Protein AF-A0A1X0QBZ4-F1 (afdb_monomer_lite)

Foldseek 3Di:
DDPVVVVVVVVVVVVVVVVVVVVVVVVVVVVVVVVVVVVVVVVVVVVVVVVVVVVVVVVVVVVVVVVVVVVVVVVVVVVVVVVLVVCLVVDDPVVVVVSVVVVVVVVVVVVVVVVVVVVVCVVVDPDDVVVLVVLVVVVVVPPDPVSVVVNVVVVVVVVVVVVVVVVVVD

Radius of gyration: 38.19 Å; chains: 1; bounding box: 81×26×113 Å

pLDDT: mean 71.42, std 20.68, range [33.75, 98.0]

Secondary structure (DSSP, 8-state):
--HHHHHHHHHHHHHHHHHHHHHHHHHHHHHHHHHHHHHHHHHHHHHHHHHHHHHHHHHHHHHHHHHHHHHHHHHHHHHHHHHHHHHHHHS-HHHHHHHHHHHHHHHHHHHHHHHHHHHHHHHH----HHHHHHHHHHHHTS--HHHHHHHHHHHHHHHHHHHHHHTT--

Sequence (170 aa):
MNREDQLIQEIKNLNKTIEDQKIKISEVNINQLQKNEEINDLNAKLNLLMRENIELKKFKSLSENKLQSQKRRFEVELRKKDVFIHEFKSGSTQDKKQMLNDHLNYYKTQNSILMRFVDLLSKQVNIDCDILKGLCSICESVNDPFLENFINKIVVTLFLQRIRFKKKIF

Organism: NCBI:txid1081669

Structure (mmCIF, N/CA/C/O backbone):
data_AF-A0A1X0QBZ4-F1
#
_entry.id   AF-A0A1X0QBZ4-F1
#
loop_
_atom_site.group_PDB
_atom_site.id
_atom_site.type_symbol
_atom_site.label_atom_id
_atom_site.label_alt_id
_atom_site.label_comp_id
_atom_site.label_asym_id
_atom_site.label_entity_id
_atom_site.label_seq_id
_atom_site.pdbx_PDB_ins_code
_atom_site.Cartn_x
_atom_site.Cartn_y
_atom_site.Cartn_z
_atom_site.occupancy
_atom_site.B_iso_or_equiv
_atom_site.auth_seq_id
_atom_site.auth_comp_id
_atom_site.auth_asym_id
_atom_site.auth_atom_id
_atom_site.pdbx_PDB_model_num
ATOM 1 N N . MET A 1 1 ? -42.449 4.878 63.763 1.00 67.25 1 MET A N 1
ATOM 2 C CA . MET A 1 1 ? -41.697 3.881 62.975 1.00 67.25 1 MET A CA 1
ATOM 3 C C . MET A 1 1 ? -40.586 3.371 63.869 1.00 67.25 1 MET A C 1
ATOM 5 O O . MET A 1 1 ? -39.886 4.208 64.434 1.00 67.25 1 MET A O 1
ATOM 9 N N . ASN A 1 2 ? -40.484 2.061 64.086 1.00 89.50 2 ASN A N 1
ATOM 10 C CA . ASN A 1 2 ? -39.525 1.518 65.048 1.00 89.50 2 ASN A CA 1
ATOM 11 C C . ASN A 1 2 ? -38.134 1.419 64.406 1.00 89.50 2 ASN A C 1
ATOM 13 O O . ASN A 1 2 ? -38.000 1.417 63.183 1.00 89.50 2 ASN A O 1
ATOM 17 N N . ARG A 1 3 ? -37.078 1.369 65.226 1.00 92.31 3 ARG A N 1
ATOM 18 C CA . ARG A 1 3 ? -35.682 1.310 64.748 1.00 92.31 3 ARG A CA 1
ATOM 19 C C . ARG A 1 3 ? -35.440 0.147 63.777 1.00 92.31 3 ARG A C 1
ATOM 21 O O . ARG A 1 3 ? -34.651 0.274 62.849 1.00 92.31 3 ARG A O 1
ATOM 28 N N . GLU A 1 4 ? -36.149 -0.954 63.980 1.00 94.69 4 GLU A N 1
ATOM 29 C CA . GLU A 1 4 ? -36.098 -2.144 63.134 1.00 94.69 4 GLU A CA 1
ATOM 30 C C . GLU A 1 4 ? -36.604 -1.871 61.706 1.00 94.69 4 GLU A C 1
ATOM 32 O O . GLU A 1 4 ? -35.923 -2.211 60.741 1.00 94.69 4 GLU A O 1
ATOM 37 N N . ASP A 1 5 ? -37.712 -1.137 61.552 1.00 94.25 5 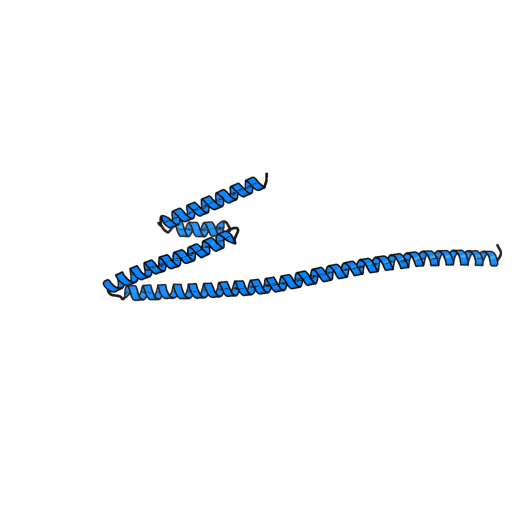ASP A N 1
ATOM 38 C CA . ASP A 1 5 ? -38.251 -0.750 60.239 1.00 94.25 5 ASP A CA 1
ATOM 39 C C . ASP A 1 5 ? -37.273 0.141 59.453 1.00 94.25 5 ASP A C 1
ATOM 41 O O . ASP A 1 5 ? -37.141 0.016 58.234 1.00 94.25 5 ASP A O 1
ATOM 45 N N . GLN A 1 6 ? -36.562 1.038 60.151 1.00 94.31 6 GLN A N 1
ATOM 46 C CA . GLN A 1 6 ? -35.533 1.894 59.546 1.00 94.31 6 GLN A CA 1
ATOM 47 C C . GLN A 1 6 ? -34.371 1.061 59.001 1.00 94.31 6 GLN A C 1
ATOM 49 O O . GLN A 1 6 ? -33.962 1.256 57.858 1.00 94.31 6 GLN A O 1
ATOM 54 N N . LEU A 1 7 ? -33.882 0.099 59.791 1.00 95.94 7 LEU A N 1
ATOM 55 C CA . LEU A 1 7 ? -32.797 -0.797 59.388 1.00 95.94 7 LEU A CA 1
ATOM 56 C C . LEU A 1 7 ? -33.204 -1.683 58.203 1.00 95.94 7 LEU A C 1
ATOM 58 O O . LEU A 1 7 ? -32.428 -1.851 57.265 1.00 95.94 7 LEU A O 1
ATOM 62 N N . ILE A 1 8 ? -34.438 -2.197 58.189 1.00 95.69 8 ILE A N 1
ATOM 63 C CA . ILE A 1 8 ? -34.967 -2.974 57.057 1.00 95.69 8 ILE A CA 1
ATOM 64 C C . ILE A 1 8 ? -34.991 -2.123 55.778 1.00 95.69 8 ILE A C 1
ATOM 66 O O . ILE A 1 8 ? -34.634 -2.612 54.702 1.00 95.69 8 ILE A O 1
ATOM 70 N N . GLN A 1 9 ? -35.386 -0.852 55.872 1.00 94.88 9 GLN A N 1
ATOM 71 C CA . GLN A 1 9 ? -35.408 0.047 54.719 1.00 94.88 9 GLN A CA 1
ATOM 72 C C . GLN A 1 9 ? -33.996 0.415 54.238 1.00 94.88 9 GLN A C 1
ATOM 74 O O . GLN A 1 9 ? -33.754 0.440 53.030 1.00 94.88 9 GLN A O 1
ATOM 79 N N . GLU A 1 10 ? -33.051 0.644 55.155 1.00 95.75 10 GLU A N 1
ATOM 80 C CA . GLU A 1 10 ? -31.634 0.856 54.829 1.00 95.75 10 GLU A CA 1
ATOM 81 C C . GLU A 1 10 ? -31.047 -0.355 54.087 1.00 95.75 10 GLU A C 1
ATOM 83 O O . GLU A 1 10 ? -30.444 -0.184 53.028 1.00 95.75 10 GLU A O 1
ATOM 88 N N . ILE A 1 11 ? -31.307 -1.580 54.560 1.00 96.44 11 ILE A N 1
ATOM 89 C CA . ILE A 1 11 ? -30.862 -2.818 53.896 1.00 96.44 11 ILE A CA 1
ATOM 90 C C . ILE A 1 11 ? -31.455 -2.934 52.486 1.00 96.44 11 ILE A C 1
ATOM 92 O O . ILE A 1 11 ? -30.736 -3.258 51.541 1.00 96.44 11 ILE A O 1
ATOM 96 N N . LYS A 1 12 ? -32.748 -2.634 52.302 1.00 96.56 12 LYS A N 1
ATOM 97 C CA . LYS A 1 12 ? -33.385 -2.643 50.971 1.00 96.56 12 LYS A CA 1
ATOM 98 C C . LYS A 1 12 ? -32.735 -1.639 50.017 1.00 96.56 12 LYS A C 1
ATOM 100 O O . LYS A 1 12 ? -32.479 -1.977 48.861 1.00 96.56 12 LYS A O 1
ATOM 105 N N . ASN A 1 13 ? -32.438 -0.433 50.497 1.00 97.12 13 ASN A N 1
ATOM 106 C CA . ASN A 1 13 ? -31.781 0.604 49.700 1.00 97.12 13 ASN A CA 1
ATOM 107 C C . ASN A 1 13 ? -30.338 0.216 49.337 1.00 97.12 13 ASN A C 1
ATOM 109 O O . ASN A 1 13 ? -29.916 0.409 48.193 1.00 97.12 13 ASN A O 1
ATOM 113 N N . LEU A 1 14 ? -29.595 -0.371 50.280 1.00 97.50 14 LEU A N 1
ATOM 114 C CA . LEU A 1 14 ? -28.240 -0.872 50.047 1.00 97.50 14 LEU A CA 1
ATOM 115 C C . LEU A 1 14 ? -28.234 -2.012 49.027 1.00 97.50 14 LEU A C 1
ATOM 117 O O . LEU A 1 14 ? -27.452 -1.968 48.083 1.00 97.50 14 LEU A O 1
ATOM 121 N N . ASN A 1 15 ? -29.153 -2.973 49.143 1.00 97.56 15 ASN A N 1
ATOM 122 C CA . ASN A 1 15 ? -29.281 -4.069 48.181 1.00 97.56 15 ASN A CA 1
ATOM 123 C C . ASN A 1 15 ? -29.593 -3.562 46.770 1.00 97.56 15 ASN A C 1
ATOM 125 O O . ASN A 1 15 ? -28.990 -4.030 45.807 1.00 97.56 15 ASN A O 1
ATOM 129 N N . LYS A 1 16 ? -30.476 -2.565 46.643 1.00 97.00 16 LYS A N 1
ATOM 130 C CA . LYS A 1 16 ? -30.743 -1.921 45.352 1.00 97.00 16 LYS A CA 1
ATOM 131 C C . LYS A 1 16 ? -29.489 -1.249 44.787 1.00 97.00 16 LYS A C 1
ATOM 133 O O . LYS A 1 16 ? -29.163 -1.445 43.624 1.00 97.00 16 LYS A O 1
ATOM 138 N N . THR A 1 17 ? -28.753 -0.520 45.626 1.00 97.31 17 THR A N 1
ATOM 139 C CA . THR A 1 17 ? -27.504 0.147 45.225 1.00 97.31 17 THR A CA 1
ATOM 140 C C . THR A 1 17 ? -26.447 -0.857 44.761 1.00 97.31 17 THR A C 1
ATOM 142 O O . THR A 1 17 ? -25.767 -0.613 43.766 1.00 97.31 17 THR A O 1
ATOM 145 N N . ILE A 1 18 ? -26.320 -1.996 45.449 1.00 97.19 18 ILE A N 1
ATOM 146 C CA . ILE A 1 18 ? -25.409 -3.082 45.065 1.00 97.19 18 ILE A CA 1
ATOM 147 C C . ILE A 1 18 ? -25.786 -3.632 43.687 1.00 97.19 18 ILE A C 1
ATOM 149 O O . ILE A 1 18 ? -24.906 -3.846 42.855 1.00 97.19 18 ILE A O 1
ATOM 153 N N . GLU A 1 19 ? -27.074 -3.847 43.426 1.00 97.12 19 GLU A N 1
ATOM 154 C CA . GLU A 1 19 ? -27.527 -4.381 42.142 1.00 97.12 19 GLU A CA 1
ATOM 155 C C . GLU A 1 19 ? -27.289 -3.388 40.995 1.00 97.12 19 GLU A C 1
ATOM 157 O O . GLU A 1 19 ? -26.722 -3.757 39.966 1.00 97.12 19 GLU A O 1
ATOM 162 N N . ASP A 1 20 ? -27.581 -2.104 41.215 1.00 97.44 20 ASP A N 1
ATOM 163 C CA . ASP A 1 20 ? -27.286 -1.034 40.256 1.00 97.44 20 ASP A CA 1
ATOM 164 C C . ASP A 1 20 ? -25.774 -0.938 39.961 1.00 97.44 20 ASP A C 1
ATOM 166 O O . ASP A 1 20 ? -25.359 -0.703 38.823 1.00 97.44 20 ASP A O 1
ATOM 170 N N . GLN A 1 21 ? -24.921 -1.137 40.974 1.00 97.00 21 GLN A N 1
ATOM 171 C CA . GLN A 1 21 ? -23.467 -1.165 40.799 1.00 97.00 21 GLN A CA 1
ATOM 172 C C . GLN A 1 21 ? -22.996 -2.384 40.000 1.00 97.00 21 GLN A C 1
ATOM 174 O O . GLN A 1 21 ? -22.126 -2.232 39.142 1.00 97.00 21 GLN A O 1
ATOM 179 N N . LYS A 1 22 ? -23.570 -3.574 40.220 1.00 97.62 22 LYS A N 1
ATOM 180 C CA . LYS A 1 22 ? -23.242 -4.769 39.421 1.00 97.62 22 LYS A CA 1
ATOM 181 C C . LYS A 1 22 ? -23.566 -4.570 37.945 1.00 97.62 22 LYS A C 1
ATOM 183 O O . LYS A 1 22 ? -22.752 -4.943 37.100 1.00 97.62 22 LYS A O 1
ATOM 188 N N . ILE A 1 23 ? -24.709 -3.954 37.638 1.00 96.88 23 ILE A N 1
ATOM 189 C CA . ILE A 1 23 ? -25.105 -3.645 36.258 1.00 96.88 23 ILE A CA 1
ATOM 190 C C . ILE A 1 23 ? -24.065 -2.722 35.615 1.00 96.88 23 ILE A C 1
ATOM 192 O O . ILE A 1 23 ? -23.518 -3.058 34.566 1.00 96.88 23 ILE A O 1
ATOM 196 N N . LYS A 1 24 ? -23.692 -1.628 36.291 1.00 97.06 24 LYS A N 1
ATOM 197 C CA . LYS A 1 24 ? -22.662 -0.698 35.794 1.00 97.06 24 LYS A CA 1
ATOM 198 C C . LYS A 1 24 ? -21.309 -1.374 35.571 1.00 97.06 24 LYS A C 1
ATOM 200 O O . LYS A 1 24 ? -20.655 -1.110 34.567 1.00 97.06 24 LYS A O 1
ATOM 205 N N . ILE A 1 25 ? -20.883 -2.254 36.480 1.00 97.31 25 ILE A N 1
ATOM 206 C CA . ILE A 1 25 ? -19.638 -3.023 36.318 1.00 97.31 25 ILE A CA 1
ATOM 207 C C . ILE A 1 25 ? -19.722 -3.916 35.076 1.00 97.31 25 ILE A C 1
ATOM 209 O O . ILE A 1 25 ? -18.776 -3.965 34.291 1.00 97.31 25 ILE A O 1
ATOM 213 N N . SER A 1 26 ? -20.855 -4.589 34.864 1.00 97.19 26 SER A N 1
ATOM 214 C CA . SER A 1 26 ? -21.070 -5.426 33.682 1.00 97.19 26 SER A CA 1
ATOM 215 C C . SER A 1 26 ? -21.005 -4.616 32.385 1.00 97.19 26 SER A C 1
ATOM 217 O O . SER A 1 26 ? -20.348 -5.037 31.436 1.00 97.19 26 SER A O 1
ATOM 219 N N . GLU A 1 27 ? -21.641 -3.446 32.339 1.00 97.12 27 GLU A N 1
ATOM 220 C CA . GLU A 1 27 ? -21.615 -2.555 31.172 1.00 97.12 27 GLU A CA 1
ATOM 221 C C . GLU A 1 27 ? -20.198 -2.062 30.859 1.00 97.12 27 GLU A C 1
ATOM 223 O O . GLU A 1 27 ? -19.761 -2.099 29.707 1.00 97.12 27 GLU A O 1
ATOM 228 N N . VAL A 1 28 ? -19.447 -1.647 31.884 1.00 97.25 28 VAL A N 1
ATOM 229 C CA . VAL A 1 28 ? -18.052 -1.214 31.727 1.00 97.25 28 VAL A CA 1
ATOM 230 C C . VAL A 1 28 ? -17.177 -2.359 31.219 1.00 97.25 28 VAL A C 1
ATOM 232 O O . VAL A 1 28 ? -16.382 -2.147 30.305 1.00 97.25 28 VAL A O 1
ATOM 235 N N . ASN A 1 29 ? -17.357 -3.575 31.740 1.00 97.31 29 ASN A N 1
ATOM 236 C CA . ASN A 1 29 ? -16.607 -4.746 31.288 1.00 97.31 29 ASN A CA 1
ATOM 237 C C . ASN A 1 29 ? -16.892 -5.081 29.817 1.00 97.31 29 ASN A C 1
ATOM 239 O O . ASN A 1 29 ? -15.960 -5.353 29.062 1.00 97.31 29 ASN A O 1
ATOM 243 N N . ILE A 1 30 ? -18.156 -5.021 29.387 1.00 97.12 30 ILE A N 1
ATOM 244 C CA . ILE A 1 30 ? -18.530 -5.237 27.980 1.00 97.12 30 ILE A CA 1
ATOM 245 C C . ILE A 1 30 ? -17.883 -4.174 27.086 1.00 97.12 30 ILE A C 1
ATOM 247 O O . ILE A 1 30 ? -17.259 -4.513 26.081 1.00 97.12 30 ILE A O 1
ATOM 251 N N . ASN A 1 31 ? -17.961 -2.900 27.478 1.00 97.50 31 ASN A N 1
ATOM 252 C CA . ASN A 1 31 ? -17.332 -1.809 26.733 1.00 97.50 31 ASN A CA 1
ATOM 253 C C . ASN A 1 31 ? -15.809 -1.981 26.640 1.00 97.50 31 ASN A C 1
ATOM 255 O O . ASN A 1 31 ? -15.218 -1.720 25.592 1.00 97.50 31 ASN A O 1
ATOM 259 N N . GLN A 1 32 ? -15.165 -2.443 27.712 1.00 97.50 32 GLN A N 1
ATOM 260 C CA . GLN A 1 32 ? -13.730 -2.710 27.718 1.00 97.50 32 GLN A CA 1
ATOM 261 C C . GLN A 1 32 ? -13.358 -3.849 26.759 1.00 97.50 32 GLN A C 1
ATOM 263 O O . GLN A 1 32 ? -12.370 -3.731 26.035 1.00 97.50 32 GLN A O 1
ATOM 268 N N . LEU A 1 33 ? -14.150 -4.924 26.710 1.00 97.56 33 LEU A N 1
ATOM 269 C CA . LEU A 1 33 ? -13.940 -6.024 25.766 1.00 97.56 33 LEU A CA 1
ATOM 270 C C . LEU A 1 33 ? -14.054 -5.547 24.313 1.00 97.56 33 LEU A C 1
ATOM 272 O O . LEU A 1 33 ? -13.138 -5.783 23.530 1.00 97.56 33 LEU A O 1
ATOM 276 N N . GLN A 1 34 ? -15.103 -4.790 23.984 1.00 97.19 34 GLN A N 1
ATOM 277 C CA . GLN A 1 34 ? -15.292 -4.228 22.641 1.00 97.19 34 GLN A CA 1
ATOM 278 C C . GLN A 1 34 ? -14.140 -3.299 22.232 1.00 97.19 34 GLN A C 1
ATOM 280 O O . GLN A 1 34 ? -13.659 -3.347 21.101 1.00 97.19 34 GLN A O 1
ATOM 285 N N . LYS A 1 35 ? -13.649 -2.467 23.160 1.00 97.19 35 LYS A N 1
ATOM 286 C CA . LYS A 1 35 ? -12.500 -1.588 22.900 1.00 97.19 35 LYS A CA 1
ATOM 287 C C . LYS A 1 35 ? -11.205 -2.366 22.683 1.00 97.19 35 LYS A C 1
ATOM 289 O O . LYS A 1 35 ? -10.403 -1.975 21.839 1.00 97.19 35 LYS A O 1
ATOM 294 N N . ASN A 1 36 ? -11.006 -3.472 23.394 1.00 97.69 36 ASN A N 1
ATOM 295 C CA . ASN A 1 36 ? -9.851 -4.342 23.177 1.00 97.69 36 ASN A CA 1
ATOM 296 C C . ASN A 1 36 ? -9.902 -5.038 21.809 1.00 97.69 36 ASN A C 1
ATOM 298 O O . ASN A 1 36 ? -8.870 -5.150 21.148 1.00 97.69 36 ASN A O 1
ATOM 302 N N . GLU A 1 37 ? -11.083 -5.467 21.360 1.00 97.38 37 GLU A N 1
ATOM 303 C CA . GLU A 1 37 ? -11.275 -6.001 20.005 1.00 97.38 37 GLU A CA 1
ATOM 304 C C . GLU A 1 37 ? -10.945 -4.947 18.939 1.00 97.38 37 GLU A C 1
ATOM 306 O O . GLU A 1 37 ? -10.159 -5.218 18.031 1.00 97.38 37 GLU A O 1
ATOM 311 N N . GLU A 1 38 ? -11.433 -3.713 19.104 1.00 97.69 38 GLU A N 1
ATOM 312 C CA . GLU A 1 38 ? -11.128 -2.595 18.201 1.00 97.69 38 GLU A CA 1
ATOM 313 C C . GLU A 1 38 ? -9.614 -2.311 18.122 1.00 97.69 38 GLU A C 1
ATOM 315 O O . GLU A 1 38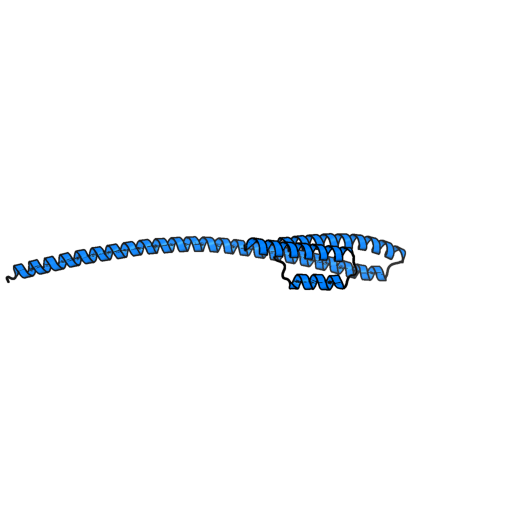 ? -9.064 -2.122 17.034 1.00 97.69 38 GLU A O 1
ATOM 320 N N . ILE A 1 39 ? -8.911 -2.337 19.260 1.00 97.44 39 ILE A N 1
ATOM 321 C CA . ILE A 1 39 ? -7.449 -2.173 19.314 1.00 97.44 39 ILE A CA 1
ATOM 322 C C . ILE A 1 39 ? -6.739 -3.296 18.549 1.00 97.44 39 ILE A C 1
ATOM 324 O O . ILE A 1 39 ? -5.792 -3.031 17.803 1.00 97.44 39 ILE A O 1
ATOM 328 N N . ASN A 1 40 ? -7.184 -4.543 18.703 1.00 97.31 40 ASN A N 1
ATOM 329 C CA . ASN A 1 40 ? -6.587 -5.683 18.011 1.00 97.31 40 ASN A CA 1
ATOM 330 C C . ASN A 1 40 ? -6.766 -5.583 16.491 1.00 97.31 40 ASN A C 1
ATOM 332 O O . ASN A 1 40 ? -5.802 -5.781 15.746 1.00 97.31 40 ASN A O 1
ATOM 336 N N . ASP A 1 41 ? -7.953 -5.191 16.035 1.00 98.00 41 ASP A N 1
ATOM 337 C CA . ASP A 1 41 ? -8.237 -4.971 14.617 1.00 98.00 41 ASP A CA 1
ATOM 338 C C . ASP A 1 41 ? -7.384 -3.842 14.028 1.00 98.00 41 ASP A C 1
ATOM 340 O O . ASP A 1 41 ? -6.834 -3.964 12.926 1.00 98.00 41 ASP A O 1
ATOM 344 N N . LEU A 1 42 ? -7.230 -2.738 14.764 1.00 97.81 42 LEU A N 1
ATOM 345 C CA . LEU A 1 42 ? -6.373 -1.625 14.356 1.00 97.81 42 LEU A CA 1
ATOM 346 C C . LEU A 1 42 ? -4.900 -2.043 14.281 1.00 97.81 42 LEU A C 1
ATOM 348 O O . LEU A 1 42 ? -4.219 -1.701 13.312 1.00 97.81 42 LEU A O 1
ATOM 352 N N . ASN A 1 43 ? -4.419 -2.838 15.238 1.00 97.75 43 ASN A N 1
ATOM 353 C CA . ASN A 1 43 ? -3.060 -3.379 15.218 1.00 97.75 43 ASN A CA 1
ATOM 354 C C . ASN A 1 43 ? -2.830 -4.318 14.026 1.00 97.75 43 ASN A C 1
ATOM 356 O O . ASN A 1 43 ? -1.779 -4.262 13.382 1.00 97.75 43 ASN A O 1
ATOM 360 N N . ALA A 1 44 ? -3.813 -5.152 13.679 1.00 97.44 44 ALA A N 1
ATOM 361 C CA . ALA A 1 44 ? -3.738 -6.004 12.496 1.00 97.44 44 ALA A CA 1
ATOM 362 C C . ALA A 1 44 ? -3.640 -5.172 11.204 1.00 97.44 44 ALA A C 1
ATOM 364 O O . ALA A 1 44 ? -2.769 -5.430 10.367 1.00 97.44 44 ALA A O 1
ATOM 365 N N . LYS A 1 45 ? -4.465 -4.124 11.069 1.00 97.56 45 LYS A N 1
ATOM 366 C CA . LYS A 1 45 ? -4.411 -3.185 9.934 1.00 97.56 45 LYS A CA 1
ATOM 367 C C . LYS A 1 45 ? -3.073 -2.451 9.857 1.00 97.56 45 LYS A C 1
ATOM 369 O O . LYS A 1 45 ? -2.497 -2.351 8.776 1.00 97.56 45 LYS A O 1
ATOM 374 N N . LEU A 1 46 ? -2.549 -1.987 10.990 1.00 97.25 46 LEU A N 1
ATOM 375 C CA . LEU A 1 46 ? -1.248 -1.323 11.055 1.00 97.25 46 LEU A CA 1
ATOM 376 C C . LEU A 1 46 ? -0.126 -2.248 10.565 1.00 97.25 46 LEU A C 1
ATOM 378 O O . LEU A 1 46 ? 0.692 -1.844 9.740 1.00 97.25 46 LEU A O 1
ATOM 382 N N . ASN A 1 47 ? -0.126 -3.506 11.007 1.00 96.88 47 ASN A N 1
ATOM 383 C CA . ASN A 1 47 ? 0.860 -4.498 10.581 1.00 96.88 47 ASN A CA 1
ATOM 384 C C . ASN A 1 47 ? 0.807 -4.774 9.070 1.00 96.88 47 ASN A C 1
ATOM 386 O O . ASN A 1 47 ? 1.856 -4.928 8.441 1.00 96.88 47 ASN A O 1
ATOM 390 N N . LEU A 1 48 ? -0.388 -4.815 8.474 1.00 97.38 48 LEU A N 1
ATOM 391 C CA . LEU A 1 48 ? -0.548 -4.944 7.022 1.00 97.38 48 LEU A CA 1
ATOM 392 C C . LEU A 1 48 ? 0.039 -3.732 6.288 1.00 97.38 48 LEU A C 1
ATOM 394 O O . LEU A 1 48 ? 0.887 -3.906 5.412 1.00 97.38 48 LEU A O 1
ATOM 398 N N . LEU A 1 49 ? -0.314 -2.515 6.710 1.00 96.00 49 LEU A N 1
ATOM 399 C CA . LEU A 1 49 ? 0.201 -1.278 6.113 1.00 96.00 49 LEU A CA 1
ATOM 400 C C . LEU A 1 49 ? 1.727 -1.163 6.225 1.00 96.00 49 LEU A C 1
ATOM 402 O O . LEU A 1 49 ? 2.393 -0.709 5.293 1.00 96.00 49 LEU A O 1
ATOM 406 N N . MET A 1 50 ? 2.314 -1.602 7.341 1.00 96.88 50 MET A N 1
ATOM 407 C CA . MET A 1 50 ? 3.769 -1.631 7.504 1.00 96.88 50 MET A CA 1
ATOM 408 C C . MET A 1 50 ? 4.441 -2.576 6.502 1.00 96.88 50 MET A C 1
ATOM 410 O O . MET A 1 50 ? 5.475 -2.220 5.933 1.00 96.88 50 MET A O 1
ATOM 414 N N . ARG A 1 51 ? 3.856 -3.754 6.247 1.00 95.19 51 ARG A N 1
ATOM 415 C CA . ARG A 1 51 ? 4.367 -4.703 5.243 1.00 95.19 51 ARG A CA 1
ATOM 416 C C . ARG A 1 51 ? 4.280 -4.124 3.833 1.00 95.19 51 ARG A C 1
ATOM 418 O O . ARG A 1 51 ? 5.272 -4.158 3.109 1.00 95.19 51 ARG A O 1
ATOM 425 N N . GLU A 1 52 ? 3.145 -3.535 3.471 1.00 95.75 52 GLU A N 1
ATOM 426 C CA . GLU A 1 52 ? 2.968 -2.878 2.169 1.00 95.75 52 GLU A CA 1
ATOM 427 C C . GLU A 1 52 ? 3.970 -1.732 1.967 1.00 95.75 52 GLU A C 1
ATOM 429 O O . GLU A 1 52 ? 4.582 -1.615 0.906 1.00 95.75 52 GLU A O 1
ATOM 434 N N . ASN A 1 53 ? 4.221 -0.927 3.003 1.00 95.75 53 ASN A N 1
ATOM 435 C CA . ASN A 1 53 ? 5.204 0.157 2.953 1.00 95.75 53 ASN A CA 1
ATOM 436 C C . ASN A 1 53 ? 6.628 -0.364 2.687 1.00 95.75 53 ASN A C 1
ATOM 438 O O . ASN A 1 53 ? 7.372 0.225 1.899 1.00 95.75 53 ASN A O 1
ATOM 442 N N . ILE A 1 54 ? 7.008 -1.487 3.305 1.00 96.00 54 ILE A N 1
ATOM 443 C CA . ILE A 1 54 ? 8.303 -2.137 3.064 1.00 96.00 54 ILE A CA 1
ATOM 444 C C . ILE A 1 54 ? 8.418 -2.592 1.604 1.00 96.00 54 ILE A C 1
ATOM 446 O O . ILE A 1 54 ? 9.439 -2.327 0.965 1.00 96.00 54 ILE A O 1
ATOM 450 N N . GLU A 1 55 ? 7.383 -3.228 1.054 1.00 93.44 55 GLU A N 1
ATOM 451 C CA . GLU A 1 55 ? 7.384 -3.675 -0.344 1.00 93.44 55 GLU A CA 1
ATOM 452 C C . GLU A 1 55 ? 7.442 -2.497 -1.328 1.00 93.44 55 GLU A C 1
ATOM 454 O O . GLU A 1 55 ? 8.233 -2.517 -2.275 1.00 93.44 55 GLU A O 1
ATOM 459 N N . LEU A 1 56 ? 6.717 -1.408 -1.058 1.00 92.81 56 LEU A N 1
ATOM 460 C CA . LEU A 1 56 ? 6.794 -0.182 -1.858 1.00 92.81 56 LEU A CA 1
ATOM 461 C C . LEU A 1 56 ? 8.192 0.450 -1.825 1.00 92.81 56 LEU A C 1
ATOM 463 O O . LEU A 1 56 ? 8.695 0.891 -2.861 1.00 92.81 56 LEU A O 1
ATOM 467 N N . LYS A 1 57 ? 8.864 0.460 -0.667 1.00 93.81 57 LYS A N 1
ATOM 468 C CA . LYS A 1 57 ? 10.251 0.943 -0.550 1.00 93.81 57 LYS A CA 1
ATOM 469 C C . LYS A 1 57 ? 11.224 0.094 -1.367 1.00 93.81 57 LYS A C 1
ATOM 471 O O . LYS A 1 57 ? 12.083 0.653 -2.052 1.00 93.81 57 LYS A O 1
ATOM 476 N N . LYS A 1 58 ? 11.073 -1.236 -1.348 1.00 93.50 58 LYS A N 1
ATOM 477 C CA . LYS A 1 58 ? 11.873 -2.144 -2.190 1.00 93.50 58 LYS A CA 1
ATOM 478 C C . LYS A 1 58 ? 11.634 -1.872 -3.674 1.00 93.50 58 LYS A C 1
ATOM 480 O O . LYS A 1 58 ? 12.594 -1.705 -4.426 1.00 93.50 58 LYS A O 1
ATOM 485 N N . PHE A 1 59 ? 10.372 -1.767 -4.089 1.00 91.56 59 PHE A N 1
ATOM 486 C CA . PHE A 1 59 ? 10.007 -1.475 -5.475 1.00 91.56 59 PHE A CA 1
ATOM 487 C C . PHE A 1 59 ? 10.579 -0.134 -5.958 1.00 91.56 59 PHE A C 1
ATOM 489 O O . PHE A 1 59 ? 11.125 -0.055 -7.064 1.00 91.56 59 PHE A O 1
ATOM 496 N N . LYS A 1 60 ? 10.516 0.907 -5.117 1.00 89.88 60 LYS A N 1
ATOM 497 C CA . LYS A 1 60 ? 11.113 2.218 -5.400 1.00 89.88 60 LYS A CA 1
ATOM 498 C C . LYS A 1 60 ? 12.617 2.103 -5.646 1.00 89.88 60 LYS A C 1
ATOM 500 O O . LYS A 1 60 ? 13.088 2.538 -6.693 1.00 89.88 60 LYS A O 1
ATOM 505 N N . SER A 1 61 ? 13.348 1.453 -4.739 1.00 92.81 61 SER A N 1
ATOM 506 C CA . SER A 1 61 ? 14.799 1.271 -4.872 1.00 92.81 61 SER A CA 1
ATOM 507 C C . SER A 1 61 ? 15.179 0.508 -6.149 1.00 92.81 61 SER A C 1
ATOM 509 O O . SER A 1 61 ? 16.087 0.911 -6.878 1.00 92.81 61 SER A O 1
ATOM 511 N N . LEU A 1 62 ? 14.449 -0.564 -6.479 1.00 91.00 62 LEU A N 1
ATOM 512 C CA . LEU A 1 62 ? 14.663 -1.318 -7.719 1.00 91.00 62 LEU A CA 1
ATOM 513 C C . LEU A 1 62 ? 14.426 -0.457 -8.967 1.00 91.00 62 LEU A C 1
ATOM 515 O O . LEU A 1 62 ? 15.203 -0.521 -9.924 1.00 91.00 62 LEU A O 1
ATOM 519 N N . SER A 1 63 ? 13.377 0.363 -8.951 1.00 86.75 63 SER A N 1
ATOM 520 C CA . SER A 1 63 ? 13.034 1.259 -10.058 1.00 86.75 63 SER A CA 1
ATOM 521 C C . SER A 1 63 ? 14.089 2.351 -10.257 1.00 86.75 63 SER A C 1
ATOM 523 O O . SER A 1 63 ? 14.521 2.582 -11.387 1.00 86.75 63 SER A O 1
ATOM 525 N N . GLU A 1 64 ? 14.572 2.964 -9.174 1.00 87.06 64 GLU A N 1
ATOM 526 C CA . GLU A 1 64 ? 15.647 3.967 -9.202 1.00 87.06 64 GLU A CA 1
ATOM 527 C C . GLU A 1 64 ? 16.953 3.382 -9.755 1.00 87.06 64 GLU A C 1
ATOM 529 O O . GLU A 1 64 ? 17.581 3.971 -10.637 1.00 87.06 64 GLU A O 1
ATOM 534 N N . ASN A 1 65 ? 17.326 2.174 -9.323 1.00 90.00 65 ASN A N 1
ATOM 535 C CA . ASN A 1 65 ? 18.508 1.480 -9.836 1.00 90.00 65 ASN A CA 1
ATOM 536 C C . ASN A 1 65 ? 18.398 1.178 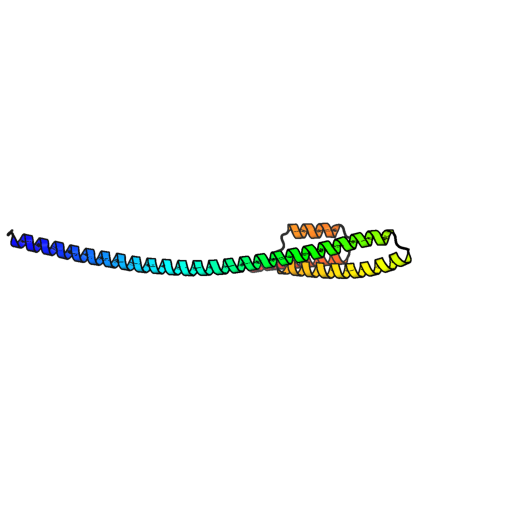-11.337 1.00 90.00 65 ASN A C 1
ATOM 538 O O . ASN A 1 65 ? 19.362 1.357 -12.090 1.00 90.00 65 ASN A O 1
ATOM 542 N N . LYS A 1 66 ? 17.216 0.750 -11.797 1.00 86.62 66 LYS A N 1
ATOM 543 C CA . LYS A 1 66 ? 16.960 0.491 -13.218 1.00 86.62 66 LYS A CA 1
ATOM 544 C C . LYS A 1 66 ? 17.071 1.772 -14.045 1.00 86.62 66 LYS A C 1
ATOM 546 O O . LYS A 1 66 ? 17.716 1.753 -15.096 1.00 86.62 66 LYS A O 1
ATOM 551 N N . LEU A 1 67 ? 16.508 2.875 -13.554 1.00 83.62 67 LEU A N 1
ATOM 552 C CA . LEU A 1 67 ? 16.598 4.184 -14.198 1.00 83.62 67 LEU A CA 1
ATOM 553 C C . LEU A 1 67 ? 18.053 4.658 -14.293 1.00 83.62 67 LEU A C 1
ATOM 555 O O . LEU A 1 67 ? 18.507 5.050 -15.367 1.00 83.62 67 LEU A O 1
ATOM 559 N N . GLN A 1 68 ? 18.816 4.550 -13.204 1.00 84.62 68 GLN A N 1
ATOM 560 C CA . GLN A 1 68 ? 20.220 4.956 -13.178 1.00 84.62 68 GLN A CA 1
ATOM 561 C C . GLN A 1 68 ? 21.082 4.110 -14.126 1.00 84.62 68 GLN A C 1
ATOM 563 O O . GLN A 1 68 ? 21.967 4.635 -14.805 1.00 84.62 68 GLN A O 1
ATOM 568 N N . SER A 1 69 ? 20.809 2.805 -14.222 1.00 84.81 69 SER A N 1
ATOM 569 C CA . SER A 1 69 ? 21.467 1.921 -15.190 1.00 84.81 69 SER A CA 1
ATOM 570 C C . SER A 1 69 ? 21.184 2.349 -16.632 1.00 84.81 69 SER A C 1
ATOM 572 O O . SER A 1 69 ? 22.106 2.439 -17.445 1.00 84.81 69 SER A O 1
ATOM 574 N N . GLN A 1 70 ? 19.927 2.668 -16.953 1.00 75.75 70 GLN A N 1
ATOM 575 C CA . GLN A 1 70 ? 19.557 3.154 -18.282 1.00 75.75 70 GLN A CA 1
ATOM 576 C C . GLN A 1 70 ? 20.193 4.508 -18.594 1.00 75.75 70 GLN A C 1
ATOM 578 O O . GLN A 1 70 ? 20.756 4.660 -19.676 1.00 75.75 70 GLN A O 1
ATOM 583 N N . LYS A 1 71 ? 20.197 5.448 -17.641 1.00 78.19 71 LYS A N 1
ATOM 584 C CA . LYS A 1 71 ? 20.878 6.741 -17.781 1.00 78.19 71 LYS A CA 1
ATOM 585 C C . LYS A 1 71 ? 22.355 6.563 -18.140 1.00 78.19 71 LYS A C 1
ATOM 587 O O . LYS A 1 71 ? 22.804 7.125 -19.132 1.00 78.19 71 LYS A O 1
ATOM 592 N N . ARG A 1 72 ? 23.086 5.710 -17.410 1.00 78.62 72 ARG A N 1
ATOM 593 C CA . ARG A 1 72 ? 24.500 5.412 -17.712 1.00 78.62 72 ARG A CA 1
ATOM 594 C C . ARG A 1 72 ? 24.688 4.838 -19.114 1.00 78.62 72 ARG A C 1
ATOM 596 O O . ARG A 1 72 ? 25.636 5.210 -19.798 1.00 78.62 72 ARG A O 1
ATOM 603 N N . ARG A 1 73 ? 23.798 3.940 -19.556 1.00 75.25 73 ARG A N 1
ATOM 604 C CA . ARG A 1 73 ? 23.842 3.403 -20.928 1.00 75.25 73 ARG A CA 1
ATOM 605 C C . ARG A 1 73 ? 23.665 4.518 -21.955 1.00 75.25 73 ARG A C 1
ATOM 607 O O . ARG A 1 73 ? 24.468 4.604 -22.874 1.00 75.25 73 ARG A O 1
ATOM 614 N N . PHE A 1 74 ? 22.685 5.401 -21.766 1.00 71.06 74 PHE A N 1
ATOM 615 C CA . PHE A 1 74 ? 22.487 6.551 -22.649 1.00 71.06 74 PHE A CA 1
ATOM 616 C C . PHE A 1 74 ? 23.700 7.490 -22.678 1.00 71.06 74 PHE A C 1
ATOM 618 O O . PHE A 1 74 ? 24.124 7.887 -23.757 1.00 71.06 74 PHE A O 1
ATOM 625 N N . GLU A 1 75 ? 24.312 7.792 -21.532 1.00 69.81 75 GLU A N 1
ATOM 626 C CA . GLU A 1 75 ? 25.529 8.619 -21.459 1.00 69.81 75 GLU A CA 1
ATOM 627 C C . GLU A 1 75 ? 26.732 7.983 -22.178 1.00 69.81 75 GLU A C 1
ATOM 629 O O . GLU A 1 75 ? 27.560 8.686 -22.758 1.00 69.81 75 GLU A O 1
ATOM 634 N N . VAL A 1 76 ? 26.864 6.652 -22.146 1.00 75.56 76 VAL A N 1
ATOM 635 C CA . VAL A 1 76 ? 27.894 5.931 -22.913 1.00 75.56 76 VAL A CA 1
ATOM 636 C C . VAL A 1 76 ? 27.622 6.033 -24.412 1.00 75.56 76 VAL A C 1
ATOM 638 O O . VAL A 1 76 ? 28.531 6.351 -25.174 1.00 75.56 76 VAL A O 1
ATOM 641 N N . GLU A 1 77 ? 26.381 5.805 -24.838 1.00 69.88 77 GLU A N 1
ATOM 642 C CA . GLU A 1 77 ? 26.003 5.895 -26.251 1.00 69.88 77 GLU A CA 1
ATOM 643 C C . GLU A 1 77 ? 26.126 7.327 -26.806 1.00 69.88 77 GLU A C 1
ATOM 645 O O . GLU A 1 77 ? 26.553 7.502 -27.945 1.00 69.88 77 GLU A O 1
ATOM 650 N N . LEU A 1 78 ? 25.845 8.359 -26.001 1.00 65.25 78 LEU A N 1
ATOM 651 C CA . LEU A 1 78 ? 26.093 9.758 -26.369 1.00 65.25 78 LEU A CA 1
ATOM 652 C C . LEU A 1 78 ? 27.584 10.032 -26.595 1.00 65.25 78 LEU A C 1
ATOM 654 O O . LEU A 1 78 ? 27.948 10.567 -27.636 1.00 65.25 78 LEU A O 1
ATOM 658 N N . ARG A 1 79 ? 28.459 9.580 -25.688 1.00 68.12 79 ARG A N 1
ATOM 659 C CA . ARG A 1 79 ? 29.914 9.750 -25.851 1.00 68.12 79 ARG A CA 1
ATOM 660 C C . ARG A 1 79 ? 30.462 9.055 -27.097 1.00 68.12 79 ARG A C 1
ATOM 662 O O . ARG A 1 79 ? 31.344 9.600 -27.751 1.00 68.12 79 ARG A O 1
ATOM 669 N N . LYS A 1 80 ? 29.924 7.886 -27.470 1.00 69.75 80 LYS A N 1
ATOM 670 C CA . LYS A 1 80 ? 30.291 7.224 -28.735 1.00 69.75 80 LYS A CA 1
ATOM 671 C C . LYS A 1 80 ? 29.937 8.076 -29.957 1.00 69.75 80 LYS A C 1
ATOM 673 O O . LYS A 1 80 ? 30.683 8.056 -30.930 1.00 69.75 80 LYS A O 1
ATOM 678 N N . LYS A 1 81 ? 28.841 8.845 -29.915 1.00 63.41 81 LYS A N 1
ATOM 679 C CA . LYS A 1 81 ? 28.497 9.780 -31.000 1.00 63.41 81 LYS A CA 1
ATOM 680 C C . LYS A 1 81 ? 29.509 10.916 -31.122 1.00 63.41 81 LYS A C 1
ATOM 682 O O . LYS A 1 81 ? 29.858 11.266 -32.242 1.00 63.41 81 LYS A O 1
ATOM 687 N N . ASP A 1 82 ? 29.998 11.458 -30.010 1.00 58.59 82 ASP A N 1
ATOM 688 C CA . ASP A 1 82 ? 30.999 12.534 -30.042 1.00 58.59 82 ASP A CA 1
ATOM 689 C C . ASP A 1 82 ? 32.341 12.044 -30.606 1.00 58.59 82 ASP A C 1
ATOM 691 O O . ASP A 1 82 ? 32.946 12.715 -31.445 1.00 58.59 82 ASP A O 1
ATOM 695 N N . VAL A 1 83 ? 32.766 10.835 -30.215 1.00 60.62 83 VAL A N 1
ATOM 696 C CA . VAL A 1 83 ? 33.950 10.165 -30.782 1.00 60.62 83 VAL A CA 1
ATOM 697 C C . VAL A 1 83 ? 33.769 9.924 -32.283 1.00 60.62 83 VAL A C 1
ATOM 699 O O . VAL A 1 83 ? 34.645 10.285 -33.064 1.00 60.62 83 VAL A O 1
ATOM 702 N N . PHE A 1 84 ? 32.601 9.434 -32.707 1.00 57.19 84 PHE A N 1
ATOM 703 C CA . PHE A 1 84 ? 32.278 9.287 -34.126 1.00 57.19 84 PHE A CA 1
ATOM 704 C C . PHE A 1 84 ? 32.347 10.613 -34.892 1.00 57.19 84 PHE A C 1
ATOM 706 O O . PHE A 1 84 ? 32.920 10.658 -35.974 1.00 57.19 84 PHE A O 1
ATOM 713 N N . ILE A 1 85 ? 31.793 11.706 -34.354 1.00 60.44 85 ILE A N 1
ATOM 714 C CA . ILE A 1 85 ? 31.838 13.024 -35.012 1.00 60.44 85 ILE A CA 1
ATOM 715 C C . ILE A 1 85 ? 33.289 13.483 -35.200 1.00 60.44 85 ILE A C 1
ATOM 717 O O . ILE A 1 85 ? 33.617 14.081 -36.228 1.00 60.44 85 ILE A O 1
ATOM 721 N N . HIS A 1 86 ? 34.155 13.209 -34.225 1.00 63.28 86 HIS A N 1
ATOM 722 C CA . HIS A 1 86 ? 35.574 13.533 -34.302 1.00 63.28 86 HIS A CA 1
ATOM 723 C C . HIS A 1 86 ? 36.299 12.690 -35.365 1.00 63.28 86 HIS A C 1
ATOM 725 O O . HIS A 1 86 ? 36.949 13.251 -36.247 1.00 63.28 86 HIS A O 1
ATOM 731 N N . GLU A 1 87 ? 36.141 11.364 -35.336 1.00 59.28 87 GLU A N 1
ATOM 732 C CA . GLU A 1 87 ? 36.760 10.436 -36.297 1.00 59.28 87 GLU A CA 1
ATOM 733 C C . GLU A 1 87 ? 36.235 10.632 -37.729 1.00 59.28 87 GLU A C 1
ATOM 735 O O . GLU A 1 87 ? 36.994 10.595 -38.699 1.00 59.28 87 GLU A O 1
ATOM 740 N N . PHE A 1 88 ? 34.947 10.945 -37.881 1.00 56.91 88 PHE A N 1
ATOM 741 C CA . PHE A 1 88 ? 34.343 11.258 -39.172 1.00 56.91 88 PHE A CA 1
ATOM 742 C C . PHE A 1 88 ? 34.938 12.526 -39.789 1.00 56.91 88 PHE A C 1
ATOM 744 O O . PHE A 1 88 ? 35.085 12.598 -41.005 1.00 56.91 88 PHE A O 1
ATOM 751 N N . LYS A 1 89 ? 35.309 13.540 -38.994 1.00 59.75 89 LYS A N 1
ATOM 752 C CA . LYS A 1 89 ? 35.943 14.761 -39.521 1.00 59.75 89 LYS A CA 1
ATOM 753 C C . LYS A 1 89 ? 37.375 14.516 -40.005 1.00 59.75 89 LYS A C 1
ATOM 755 O O . LYS A 1 89 ? 37.766 15.118 -41.006 1.00 59.75 89 LYS A O 1
ATOM 760 N N . SER A 1 90 ? 38.125 13.629 -39.350 1.00 63.78 90 SER A N 1
ATOM 761 C CA . SER A 1 90 ? 39.537 13.351 -39.651 1.00 63.78 90 SER A CA 1
ATOM 762 C C . SER A 1 90 ? 39.775 12.226 -40.672 1.00 63.78 90 SER A C 1
ATOM 764 O O . SER A 1 90 ? 40.879 12.133 -41.203 1.00 63.78 90 SER A O 1
ATOM 766 N N . GLY A 1 91 ? 38.772 11.395 -40.979 1.00 59.75 91 GLY A N 1
ATOM 767 C CA . GLY A 1 91 ? 38.916 10.226 -41.860 1.00 59.75 91 GLY A CA 1
ATOM 768 C C . GLY A 1 91 ? 38.945 10.507 -43.373 1.00 59.75 91 GLY A C 1
ATOM 769 O O . GLY A 1 91 ? 38.472 11.543 -43.864 1.00 59.75 91 GLY A O 1
ATOM 770 N N . SER A 1 92 ? 39.470 9.540 -44.136 1.00 59.97 92 SER A N 1
ATOM 771 C CA . SER A 1 92 ? 39.469 9.553 -45.605 1.00 59.97 92 SER A CA 1
ATOM 772 C C . SER A 1 92 ? 38.046 9.420 -46.177 1.00 59.97 92 SER A C 1
ATOM 774 O O . SER A 1 92 ? 37.113 9.002 -45.494 1.00 59.97 92 SER A O 1
ATOM 776 N N . THR A 1 93 ? 37.836 9.772 -47.448 1.00 60.16 93 THR A N 1
ATOM 777 C CA . THR A 1 93 ? 36.502 9.744 -48.088 1.00 60.16 93 THR A CA 1
ATOM 778 C C . THR A 1 93 ? 35.870 8.343 -48.113 1.00 60.16 93 THR A C 1
ATOM 780 O O . THR A 1 93 ? 34.645 8.216 -48.063 1.00 60.16 93 THR A O 1
ATOM 783 N N . GLN A 1 94 ? 36.691 7.291 -48.176 1.00 61.84 94 GLN A N 1
ATOM 784 C CA . GLN A 1 94 ? 36.240 5.897 -48.187 1.00 61.84 94 GLN A CA 1
ATOM 785 C C . GLN A 1 94 ? 35.879 5.416 -46.772 1.00 61.84 94 GLN A C 1
ATOM 787 O O . GLN A 1 94 ? 34.813 4.825 -46.593 1.00 61.84 94 GLN A O 1
ATOM 792 N N . ASP A 1 95 ? 36.670 5.797 -45.762 1.00 60.38 95 ASP A N 1
ATOM 793 C CA . ASP A 1 95 ? 36.374 5.531 -44.345 1.00 60.38 95 ASP A CA 1
ATOM 794 C C . ASP A 1 95 ? 35.099 6.249 -43.896 1.00 60.38 95 ASP A C 1
ATOM 796 O O . ASP A 1 95 ? 34.232 5.652 -43.263 1.00 60.38 95 ASP A O 1
ATOM 800 N N . LYS A 1 96 ? 34.909 7.503 -44.327 1.00 59.22 96 LYS A N 1
ATOM 801 C CA . LYS A 1 96 ? 33.688 8.279 -44.062 1.00 59.22 96 LYS A CA 1
ATOM 802 C C . LYS A 1 96 ? 32.431 7.568 -44.566 1.00 59.22 96 LYS A C 1
ATOM 804 O O . LYS A 1 96 ? 31.435 7.543 -43.852 1.00 59.22 96 LYS A O 1
ATOM 809 N N . LYS A 1 97 ? 32.452 6.971 -45.767 1.00 61.34 97 LYS A N 1
ATOM 810 C CA . LYS A 1 97 ? 31.297 6.237 -46.328 1.00 61.34 97 LYS A CA 1
ATOM 811 C C . LYS A 1 97 ? 30.970 4.964 -45.543 1.00 61.34 97 LYS A C 1
ATOM 813 O O . LYS A 1 97 ? 29.793 4.695 -45.307 1.00 61.34 97 LYS A O 1
ATOM 818 N N . GLN A 1 98 ? 31.989 4.210 -45.134 1.00 66.75 98 GLN A N 1
ATOM 819 C CA . GLN A 1 98 ? 31.816 2.997 -44.332 1.00 66.75 98 GLN A CA 1
ATOM 820 C C . GLN A 1 98 ? 31.262 3.344 -42.940 1.00 66.75 98 GLN A C 1
ATOM 822 O O . GLN A 1 98 ? 30.224 2.822 -42.534 1.00 66.75 98 GLN A O 1
ATOM 827 N N . MET A 1 99 ? 31.873 4.331 -42.277 1.00 63.22 99 MET A N 1
ATOM 828 C CA . MET A 1 99 ? 31.446 4.842 -40.974 1.00 63.22 99 MET A CA 1
ATOM 829 C C . MET A 1 99 ? 30.011 5.396 -41.003 1.00 63.22 99 MET A C 1
ATOM 831 O O . MET A 1 99 ? 29.262 5.204 -40.046 1.00 63.22 99 MET A O 1
ATOM 835 N N . LEU A 1 100 ? 29.587 6.035 -42.103 1.00 61.91 100 LEU A N 1
ATOM 836 C CA . LEU A 1 100 ? 28.214 6.528 -42.269 1.00 61.91 100 LEU A CA 1
ATOM 837 C C . LEU A 1 100 ? 27.185 5.387 -42.326 1.00 61.91 100 LEU A C 1
ATOM 839 O O . LEU A 1 100 ? 26.126 5.492 -41.709 1.00 61.91 100 LEU A O 1
ATOM 843 N N . ASN A 1 101 ? 27.490 4.302 -43.047 1.00 66.31 101 ASN A N 1
ATOM 844 C CA . ASN A 1 101 ? 26.611 3.132 -43.164 1.00 66.31 101 ASN A CA 1
ATOM 845 C C . ASN A 1 101 ? 26.476 2.381 -41.833 1.00 66.31 101 ASN A C 1
ATOM 847 O O . ASN A 1 101 ? 25.364 2.008 -41.444 1.00 66.31 101 ASN A O 1
ATOM 851 N N . ASP A 1 102 ? 27.581 2.223 -41.106 1.00 65.25 102 ASP A N 1
ATOM 852 C CA . ASP A 1 102 ? 27.580 1.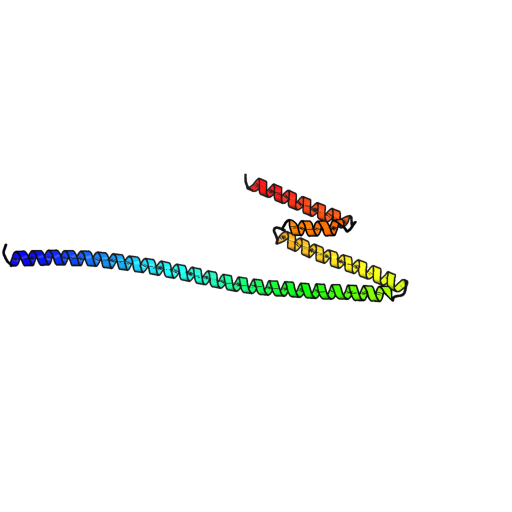584 -39.790 1.00 65.25 102 ASP A CA 1
ATOM 853 C C . ASP A 1 102 ? 26.804 2.429 -38.767 1.00 65.25 102 ASP A C 1
ATOM 855 O O . ASP A 1 102 ? 25.979 1.899 -38.013 1.00 65.25 102 ASP A O 1
ATOM 859 N N . HIS A 1 103 ? 26.944 3.760 -38.816 1.00 63.25 103 HIS A N 1
ATOM 860 C CA . HIS A 1 103 ? 26.143 4.661 -37.986 1.00 63.25 103 HIS A CA 1
ATOM 861 C C . HIS A 1 103 ? 24.660 4.675 -38.350 1.00 63.25 103 HIS A C 1
ATOM 863 O O . HIS A 1 103 ? 23.824 4.727 -37.451 1.00 63.25 103 HIS A O 1
ATOM 869 N N . LEU A 1 104 ? 24.300 4.588 -39.631 1.00 60.69 104 LEU A N 1
ATOM 870 C CA . LEU A 1 104 ? 22.904 4.481 -40.071 1.00 60.69 104 LEU A CA 1
ATOM 871 C C . LEU A 1 104 ? 22.228 3.221 -39.511 1.00 60.69 104 LEU A C 1
ATOM 873 O O . LEU A 1 104 ? 21.093 3.283 -39.033 1.00 60.69 104 LEU A O 1
ATOM 877 N N . ASN A 1 105 ? 22.932 2.088 -39.500 1.00 60.31 105 ASN A N 1
ATOM 878 C CA . ASN A 1 105 ? 22.436 0.850 -38.892 1.00 60.31 105 ASN A CA 1
ATOM 879 C C . ASN A 1 105 ? 22.362 0.935 -37.359 1.00 60.31 105 ASN A C 1
ATOM 881 O O . ASN A 1 105 ? 21.399 0.459 -36.744 1.00 60.31 105 ASN A O 1
ATOM 885 N N . TYR A 1 106 ? 23.321 1.610 -36.732 1.00 58.91 106 TYR A N 1
ATOM 886 C CA . TYR A 1 106 ? 23.287 1.898 -35.304 1.00 58.91 106 TYR A CA 1
ATOM 887 C C . TYR A 1 106 ? 22.113 2.828 -34.921 1.00 58.91 106 TYR A C 1
ATOM 889 O O . TYR A 1 106 ? 21.398 2.546 -33.958 1.00 58.91 106 TYR A O 1
ATOM 897 N N . TYR A 1 107 ? 21.819 3.869 -35.710 1.00 56.16 107 TYR A N 1
ATOM 898 C CA . TYR A 1 107 ? 20.666 4.759 -35.511 1.00 56.16 107 TYR A CA 1
ATOM 899 C C . TYR A 1 107 ? 19.325 4.042 -35.700 1.00 56.16 107 TYR A C 1
ATOM 901 O O . TYR A 1 107 ? 18.403 4.277 -34.922 1.00 56.16 107 TYR A O 1
ATOM 909 N N . LYS A 1 108 ? 19.216 3.101 -36.648 1.00 57.94 108 LYS A N 1
ATOM 910 C CA . LYS A 1 108 ? 18.036 2.220 -36.763 1.00 57.94 108 LYS A CA 1
ATOM 911 C C . LYS A 1 108 ? 17.825 1.379 -35.502 1.00 57.94 108 LYS A C 1
ATOM 913 O O . LYS A 1 108 ? 16.694 1.219 -35.043 1.00 57.94 108 LYS A O 1
ATOM 918 N N . THR A 1 109 ? 18.911 0.890 -34.908 1.00 57.84 109 THR A N 1
ATOM 919 C CA . THR A 1 109 ? 18.870 0.109 -33.663 1.00 57.84 109 THR A CA 1
ATOM 920 C C . THR A 1 109 ? 18.466 0.983 -32.469 1.00 57.84 109 THR A C 1
ATOM 922 O O . THR A 1 109 ? 17.585 0.601 -31.701 1.00 57.84 109 THR A O 1
ATOM 925 N N . GLN A 1 110 ? 19.027 2.191 -32.350 1.00 53.62 110 GLN A N 1
ATOM 926 C CA . GLN A 1 110 ? 18.639 3.185 -31.338 1.00 53.62 110 GLN A CA 1
ATOM 927 C C . GLN A 1 110 ? 17.172 3.612 -31.479 1.00 53.62 110 GLN A C 1
ATOM 929 O O . GLN A 1 110 ? 16.449 3.625 -30.484 1.00 53.62 110 GLN A O 1
ATOM 934 N N . ASN A 1 111 ? 16.692 3.861 -32.702 1.00 57.56 111 ASN A N 1
ATOM 935 C CA . ASN A 1 111 ? 15.282 4.152 -32.962 1.00 57.56 111 ASN A CA 1
ATOM 936 C C . ASN A 1 111 ? 14.385 2.978 -32.556 1.00 57.56 111 ASN A C 1
ATOM 938 O O . ASN A 1 111 ? 13.365 3.193 -31.910 1.00 57.56 111 ASN A O 1
ATOM 942 N N . SER A 1 112 ? 14.776 1.728 -32.818 1.00 50.00 112 SER A N 1
ATOM 943 C CA . SER A 1 112 ? 14.018 0.568 -32.330 1.00 50.00 112 SER A CA 1
ATOM 944 C C . SER A 1 112 ? 13.968 0.484 -30.798 1.00 50.00 112 SER A C 1
ATOM 946 O O . SER A 1 112 ? 12.959 0.034 -30.251 1.00 50.00 112 SER A O 1
ATOM 948 N N . ILE A 1 113 ? 15.035 0.883 -30.099 1.00 50.41 113 ILE A N 1
ATOM 949 C CA . ILE A 1 113 ? 15.097 0.891 -28.629 1.00 50.41 113 ILE A CA 1
ATOM 950 C C . ILE A 1 113 ? 14.225 2.017 -28.060 1.00 50.41 113 ILE A C 1
ATOM 952 O O . ILE A 1 113 ? 13.432 1.763 -27.154 1.00 50.41 113 ILE A O 1
ATOM 956 N N . LEU A 1 114 ? 14.311 3.224 -28.624 1.00 52.16 114 LEU A N 1
ATOM 957 C CA . LEU A 1 114 ? 13.450 4.361 -28.286 1.00 52.16 114 LEU A CA 1
ATOM 958 C C . LEU A 1 114 ? 11.971 4.029 -28.512 1.00 52.16 114 LEU A C 1
ATOM 960 O O . LEU A 1 114 ? 11.159 4.256 -27.623 1.00 52.16 114 LEU A O 1
ATOM 964 N N . MET A 1 115 ? 11.628 3.387 -29.629 1.00 54.66 115 MET A N 1
ATOM 965 C CA . MET A 1 115 ? 10.259 2.946 -29.919 1.00 54.66 115 MET A CA 1
ATOM 966 C C . MET A 1 115 ? 9.737 1.930 -28.899 1.00 54.66 115 MET A C 1
ATOM 968 O O . MET A 1 115 ? 8.588 2.021 -28.475 1.00 54.66 115 MET A O 1
ATOM 972 N N . ARG A 1 116 ? 10.578 0.993 -28.439 1.00 49.81 116 ARG A N 1
ATOM 973 C CA . ARG A 1 116 ? 10.214 0.073 -27.346 1.00 49.81 116 ARG A CA 1
ATOM 974 C C . ARG A 1 116 ? 10.039 0.800 -26.013 1.00 49.81 116 ARG A C 1
ATOM 976 O O . ARG A 1 116 ? 9.188 0.410 -25.221 1.00 49.81 116 ARG A O 1
ATOM 983 N N . PHE A 1 117 ? 10.825 1.843 -25.761 1.00 47.34 117 PHE A N 1
ATOM 984 C CA . PHE A 1 117 ? 10.704 2.662 -24.556 1.00 47.34 117 PHE A CA 1
ATOM 985 C C . PHE A 1 117 ? 9.410 3.485 -24.557 1.00 47.34 117 PHE A C 1
ATOM 987 O O . PHE A 1 117 ? 8.711 3.533 -23.549 1.00 47.34 117 PHE A O 1
ATOM 994 N N . VAL A 1 118 ? 9.042 4.059 -25.703 1.00 52.56 118 VAL A N 1
ATOM 995 C CA . VAL A 1 118 ? 7.784 4.797 -25.873 1.00 52.56 118 VAL A CA 1
ATOM 996 C C . VAL A 1 118 ? 6.570 3.864 -25.796 1.00 52.56 118 VAL A C 1
ATOM 998 O O . VAL A 1 118 ? 5.591 4.205 -25.139 1.00 52.56 118 VAL A O 1
ATOM 1001 N N . ASP A 1 119 ? 6.642 2.657 -26.366 1.00 49.78 119 ASP A N 1
ATOM 1002 C CA . ASP A 1 119 ? 5.595 1.634 -26.219 1.00 49.78 119 ASP A CA 1
ATOM 1003 C C . ASP A 1 119 ? 5.403 1.226 -24.744 1.00 49.78 119 ASP A C 1
ATOM 1005 O O . ASP A 1 119 ? 4.274 1.150 -24.256 1.00 49.78 119 ASP A O 1
ATOM 1009 N N . LEU A 1 120 ? 6.496 1.064 -23.989 1.00 51.44 120 LEU A N 1
ATOM 1010 C CA . LEU A 1 120 ? 6.450 0.815 -22.543 1.00 51.44 120 LEU A CA 1
ATOM 1011 C C . LEU A 1 120 ? 5.822 1.983 -21.765 1.00 51.44 120 LEU A C 1
ATOM 1013 O O . LEU A 1 120 ? 4.959 1.744 -20.920 1.00 51.44 120 LEU A O 1
ATOM 1017 N N . LEU A 1 121 ? 6.187 3.230 -22.079 1.00 50.25 121 LEU A N 1
ATOM 1018 C CA . LEU A 1 121 ? 5.593 4.423 -21.462 1.00 50.25 121 LEU A CA 1
ATOM 1019 C C . LEU A 1 121 ? 4.094 4.551 -21.780 1.00 50.25 121 LEU A C 1
ATOM 1021 O O . LEU A 1 121 ? 3.311 4.855 -20.885 1.00 50.25 121 LEU A O 1
ATOM 1025 N N . SER A 1 122 ? 3.673 4.234 -23.008 1.00 51.25 122 SER A N 1
ATOM 1026 C CA . SER A 1 122 ? 2.262 4.269 -23.434 1.00 51.25 122 SER A CA 1
ATOM 1027 C C . SER A 1 122 ? 1.370 3.238 -22.740 1.00 51.25 122 SER A C 1
ATOM 1029 O O . SER A 1 122 ? 0.163 3.437 -22.617 1.00 51.25 122 SER A O 1
ATOM 1031 N N . LYS A 1 123 ? 1.963 2.140 -22.261 1.00 52.75 123 LYS A N 1
ATOM 1032 C CA . LYS A 1 123 ? 1.264 1.075 -21.529 1.00 52.75 123 LYS A CA 1
ATOM 1033 C C . LYS A 1 123 ? 1.237 1.310 -20.020 1.00 52.75 123 LYS A C 1
ATOM 1035 O O . LYS A 1 123 ? 0.376 0.753 -19.347 1.00 52.75 123 LYS A O 1
ATOM 1040 N N . GLN A 1 124 ? 2.179 2.092 -19.488 1.00 47.66 124 GLN A N 1
ATOM 1041 C CA . GLN A 1 124 ? 2.346 2.308 -18.047 1.00 47.66 124 GLN A CA 1
ATOM 1042 C C . GLN A 1 124 ? 1.837 3.665 -17.550 1.00 47.66 124 GLN A C 1
ATOM 1044 O O . GLN A 1 124 ? 1.590 3.802 -16.355 1.00 47.66 124 GLN A O 1
ATOM 1049 N N . VAL A 1 125 ? 1.671 4.661 -18.424 1.00 46.38 125 VAL A N 1
ATOM 1050 C CA . VAL A 1 125 ? 1.360 6.038 -18.024 1.00 46.38 125 VAL A CA 1
ATOM 1051 C C . VAL A 1 125 ? 0.102 6.511 -18.753 1.00 46.38 125 VAL A C 1
ATOM 1053 O O . VAL A 1 125 ? 0.022 6.426 -19.975 1.00 46.38 125 VAL A O 1
ATOM 1056 N N . ASN A 1 126 ? -0.875 7.054 -18.019 1.00 51.88 126 ASN A N 1
ATOM 1057 C CA . ASN A 1 126 ? -1.830 8.014 -18.585 1.00 51.88 126 ASN A CA 1
ATOM 1058 C C . ASN A 1 126 ? -0.991 9.229 -19.010 1.00 51.88 126 ASN A C 1
ATOM 1060 O O . ASN A 1 126 ? -0.690 10.079 -18.174 1.00 51.88 126 ASN A O 1
ATOM 1064 N N . ILE A 1 127 ? -0.480 9.224 -20.247 1.00 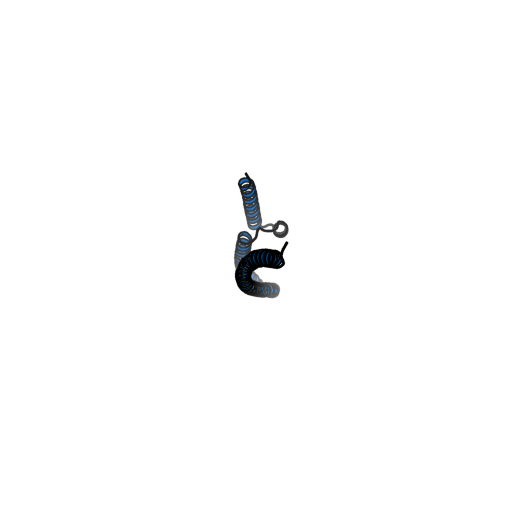53.34 127 ILE A N 1
ATOM 1065 C CA . ILE A 1 127 ? 0.540 10.181 -20.689 1.00 53.34 127 ILE A CA 1
ATOM 1066 C C . ILE A 1 127 ? -0.015 11.600 -20.566 1.00 53.34 127 ILE A C 1
ATOM 1068 O O . ILE A 1 127 ? -1.039 11.934 -21.165 1.00 53.34 127 ILE A O 1
ATOM 1072 N N . ASP A 1 128 ? 0.689 12.416 -19.786 1.00 52.31 128 ASP A N 1
ATOM 1073 C CA . ASP A 1 128 ? 0.347 13.809 -19.555 1.00 52.31 128 ASP A CA 1
ATOM 1074 C C . ASP A 1 128 ? 0.454 14.614 -20.859 1.00 52.31 128 ASP A C 1
ATOM 1076 O O . ASP A 1 128 ? 1.377 14.429 -21.663 1.00 52.31 128 ASP A O 1
ATOM 1080 N N . CYS A 1 129 ? -0.512 15.501 -21.083 1.00 51.28 129 CYS A N 1
ATOM 1081 C CA . CYS A 1 129 ? -0.731 16.174 -22.368 1.00 51.28 129 CYS A CA 1
ATOM 1082 C C . CYS A 1 129 ? 0.483 17.024 -22.789 1.00 51.28 129 CYS A C 1
ATOM 1084 O O . CYS A 1 129 ? 0.742 17.212 -23.977 1.00 51.28 129 CYS A O 1
ATOM 1086 N N . ASP A 1 130 ? 1.267 17.492 -21.819 1.00 47.66 130 ASP A N 1
ATOM 1087 C CA . ASP A 1 130 ? 2.433 18.340 -22.053 1.00 47.66 130 ASP A CA 1
ATOM 1088 C C . ASP A 1 130 ? 3.684 17.551 -22.477 1.00 47.66 130 ASP A C 1
ATOM 1090 O O . ASP A 1 130 ? 4.478 18.054 -23.273 1.00 47.66 130 ASP A O 1
ATOM 1094 N N . ILE A 1 131 ? 3.817 16.280 -22.072 1.00 54.16 131 ILE A N 1
ATOM 1095 C CA . ILE A 1 131 ? 4.869 15.382 -22.590 1.00 54.16 131 ILE A CA 1
ATOM 1096 C C . ILE A 1 131 ? 4.595 15.053 -24.063 1.00 54.16 131 ILE A C 1
ATOM 1098 O O . ILE A 1 131 ? 5.516 15.034 -24.879 1.00 54.16 131 ILE A O 1
ATOM 1102 N N . LEU A 1 132 ? 3.323 14.858 -24.426 1.00 54.94 132 LEU A N 1
ATOM 1103 C CA . LEU A 1 132 ? 2.905 14.673 -25.819 1.00 54.94 132 LEU A CA 1
ATOM 1104 C C . LEU A 1 132 ? 3.174 15.912 -26.672 1.00 54.94 132 LEU A C 1
ATOM 1106 O O . LEU A 1 132 ? 3.698 15.773 -27.772 1.00 54.94 132 LEU A O 1
ATOM 1110 N N . LYS A 1 133 ? 2.889 17.118 -26.166 1.00 51.47 133 LYS A N 1
ATOM 1111 C CA . LYS A 1 133 ? 3.242 18.365 -26.864 1.00 51.47 133 LYS A CA 1
ATOM 1112 C C . LYS A 1 133 ? 4.750 18.500 -27.066 1.00 51.47 133 LYS A C 1
ATOM 1114 O O . LYS A 1 133 ? 5.169 18.899 -28.146 1.00 51.47 133 LYS A O 1
ATOM 1119 N N . GLY A 1 134 ? 5.550 18.133 -26.063 1.00 52.44 134 GLY A N 1
ATOM 1120 C CA . GLY A 1 134 ? 7.011 18.131 -26.168 1.00 52.44 134 GLY A CA 1
ATOM 1121 C C . GLY A 1 134 ? 7.537 17.133 -27.203 1.00 52.44 134 GLY A C 1
ATOM 1122 O O . GLY A 1 134 ? 8.461 17.442 -27.946 1.00 52.44 134 GLY A O 1
ATOM 1123 N N . LEU A 1 135 ? 6.927 15.949 -27.304 1.00 55.31 135 LEU A N 1
ATOM 1124 C CA . LEU A 1 135 ? 7.273 14.979 -28.344 1.00 55.31 135 LEU A CA 1
ATOM 1125 C C . LEU A 1 135 ? 6.844 15.461 -29.7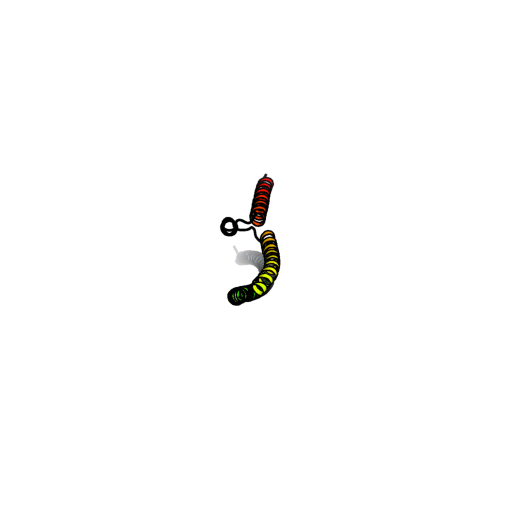35 1.00 55.31 135 LEU A C 1
ATOM 1127 O O . LEU A 1 135 ? 7.642 15.377 -30.664 1.00 55.31 135 LEU A O 1
ATOM 1131 N N . CYS A 1 136 ? 5.636 16.013 -29.883 1.00 50.28 136 CYS A N 1
ATOM 1132 C CA . CYS A 1 136 ? 5.166 16.560 -31.156 1.00 50.28 136 CYS A CA 1
ATOM 1133 C C . CYS A 1 136 ? 6.026 17.738 -31.641 1.00 50.28 136 CYS A C 1
ATOM 1135 O O . CYS A 1 136 ? 6.374 17.764 -32.816 1.00 50.28 136 CYS A O 1
ATOM 1137 N N . SER A 1 137 ? 6.450 18.651 -30.759 1.00 51.97 137 SER A N 1
ATOM 1138 C CA . SER A 1 137 ? 7.284 19.800 -31.150 1.00 51.97 137 SER A CA 1
ATOM 1139 C C . SER A 1 137 ? 8.694 19.398 -31.595 1.00 51.97 137 SER A C 1
ATOM 1141 O O . SER A 1 137 ? 9.240 19.978 -32.531 1.00 51.97 137 SER A O 1
ATOM 1143 N N . ILE A 1 138 ? 9.276 18.362 -30.980 1.00 51.34 138 ILE A N 1
ATOM 1144 C CA . ILE A 1 138 ? 10.546 17.781 -31.438 1.00 51.34 138 ILE A CA 1
ATOM 1145 C C . ILE A 1 138 ? 10.367 17.155 -32.826 1.00 51.34 138 ILE A C 1
ATOM 1147 O O . ILE A 1 138 ? 11.248 17.274 -33.675 1.00 51.34 138 ILE A O 1
ATOM 1151 N N . CYS A 1 139 ? 9.222 16.530 -33.088 1.00 49.72 139 CYS A N 1
ATOM 1152 C CA . CYS A 1 139 ? 8.961 15.869 -34.361 1.00 49.72 139 CYS A CA 1
ATOM 1153 C C . CYS A 1 139 ? 8.609 16.837 -35.501 1.00 49.72 139 CYS A C 1
ATOM 1155 O O . CYS A 1 139 ? 9.002 16.572 -36.627 1.00 49.72 139 CYS A O 1
ATOM 1157 N N . GLU A 1 140 ? 7.953 17.972 -35.236 1.00 44.00 140 GLU A N 1
ATOM 1158 C CA . GLU A 1 140 ? 7.694 19.020 -36.247 1.00 44.00 140 GLU A CA 1
ATOM 1159 C C . GLU A 1 140 ? 8.988 19.603 -36.842 1.00 44.00 140 GLU A C 1
ATOM 1161 O O . GLU A 1 140 ? 9.004 20.071 -37.978 1.00 44.00 140 GLU A O 1
ATOM 1166 N N . SER A 1 141 ? 10.099 19.531 -36.102 1.00 44.84 141 SER A N 1
ATOM 1167 C CA . SER A 1 141 ? 11.421 19.961 -36.576 1.00 44.84 141 SER A CA 1
ATOM 1168 C C . SER A 1 141 ? 12.148 18.921 -37.444 1.00 44.84 141 SER A C 1
ATOM 1170 O O . SER A 1 141 ? 13.196 19.216 -38.023 1.00 44.84 141 SER A O 1
ATOM 1172 N N . VAL A 1 142 ? 11.602 17.706 -37.552 1.00 47.00 142 VAL A N 1
ATOM 1173 C CA . VAL A 1 142 ? 12.198 16.575 -38.266 1.00 47.00 142 VAL A CA 1
ATOM 1174 C C . VAL A 1 142 ? 11.249 16.161 -39.385 1.00 47.00 142 VAL A C 1
ATOM 1176 O O . VAL A 1 142 ? 10.230 15.522 -39.147 1.00 47.00 142 VAL A O 1
ATOM 1179 N N . ASN A 1 143 ? 11.591 16.511 -40.627 1.00 49.34 143 ASN A N 1
ATOM 1180 C CA . ASN A 1 143 ? 10.785 16.188 -41.807 1.00 49.34 143 ASN A CA 1
ATOM 1181 C C . ASN A 1 143 ? 10.957 14.699 -42.195 1.00 49.34 143 ASN A C 1
ATOM 1183 O O . ASN A 1 143 ? 11.578 14.370 -43.207 1.00 49.34 143 ASN A O 1
ATOM 1187 N N . ASP A 1 144 ? 10.488 13.795 -41.327 1.00 53.03 144 ASP A N 1
ATOM 1188 C CA . ASP A 1 144 ? 10.563 12.338 -41.474 1.00 53.03 144 ASP A CA 1
ATOM 1189 C C . ASP A 1 144 ? 9.142 11.740 -41.604 1.00 53.03 144 ASP A C 1
ATOM 1191 O O . ASP A 1 144 ? 8.381 11.720 -40.627 1.00 53.03 144 ASP A O 1
ATOM 1195 N N . PRO A 1 145 ? 8.784 11.193 -42.784 1.00 50.91 145 PRO A N 1
ATOM 1196 C CA . PRO A 1 145 ? 7.469 10.600 -43.047 1.00 50.91 145 PRO A CA 1
ATOM 1197 C C . PRO A 1 145 ? 7.091 9.454 -42.098 1.00 50.91 145 PRO A C 1
ATOM 1199 O O . PRO A 1 145 ? 5.913 9.143 -41.916 1.00 50.91 145 PRO A O 1
ATOM 1202 N N . PHE A 1 146 ? 8.073 8.783 -41.494 1.00 49.25 146 PHE A N 1
ATOM 1203 C CA . PHE A 1 146 ? 7.850 7.687 -40.556 1.00 49.25 146 PHE A CA 1
ATOM 1204 C C . PHE A 1 146 ? 7.469 8.205 -39.164 1.00 49.25 146 PHE A C 1
ATOM 1206 O O . PHE A 1 146 ? 6.632 7.606 -38.481 1.00 49.25 146 PHE A O 1
ATOM 1213 N N . LEU A 1 147 ? 8.046 9.342 -38.771 1.00 52.34 147 LEU A N 1
ATOM 1214 C CA . LEU A 1 147 ? 7.761 10.048 -37.523 1.00 52.34 147 LEU A CA 1
ATOM 1215 C C . LEU A 1 147 ? 6.372 10.704 -37.566 1.00 52.34 147 LEU A C 1
ATOM 1217 O O . LEU A 1 147 ? 5.604 10.608 -36.608 1.00 52.34 147 LEU A O 1
ATOM 1221 N N . GLU A 1 148 ? 6.002 11.261 -38.719 1.00 52.19 148 GLU A N 1
ATOM 1222 C CA . GLU A 1 148 ? 4.663 11.794 -38.986 1.00 52.19 148 GLU A CA 1
ATOM 1223 C C . GLU A 1 148 ? 3.584 10.699 -38.878 1.00 52.19 148 GLU A C 1
ATOM 1225 O O . GLU A 1 148 ? 2.570 10.850 -38.191 1.00 52.19 148 GLU A O 1
ATOM 1230 N N . ASN A 1 149 ? 3.834 9.529 -39.472 1.00 56.09 149 ASN A N 1
ATOM 1231 C CA . ASN A 1 149 ? 2.918 8.387 -39.413 1.00 56.09 149 ASN A CA 1
ATOM 1232 C C . ASN A 1 149 ? 2.783 7.818 -37.981 1.00 56.09 149 ASN A C 1
ATOM 1234 O O . ASN A 1 149 ? 1.732 7.304 -37.589 1.00 56.09 149 ASN A O 1
ATOM 1238 N N . PHE A 1 150 ? 3.839 7.933 -37.173 1.00 55.12 150 PHE A N 1
ATOM 1239 C CA . PHE A 1 150 ? 3.844 7.552 -35.762 1.00 55.12 150 PHE A CA 1
ATOM 1240 C C . PHE A 1 150 ? 3.026 8.511 -34.887 1.00 55.12 150 PHE A C 1
ATOM 1242 O O . PHE A 1 150 ? 2.192 8.047 -34.103 1.00 55.12 150 PHE A O 1
ATOM 1249 N N . ILE A 1 151 ? 3.189 9.827 -35.061 1.00 55.69 151 ILE A N 1
ATOM 1250 C CA . ILE A 1 151 ? 2.368 10.835 -34.372 1.00 55.69 151 ILE A CA 1
ATOM 1251 C C . ILE A 1 151 ? 0.900 10.647 -34.718 1.00 55.69 151 ILE A C 1
ATOM 1253 O O . ILE A 1 151 ? 0.066 10.573 -33.816 1.00 55.69 151 ILE A O 1
ATOM 1257 N N . ASN A 1 152 ? 0.586 10.465 -35.999 1.00 57.06 152 ASN A N 1
ATOM 1258 C CA . ASN A 1 152 ? -0.786 10.237 -36.436 1.00 57.06 152 ASN A CA 1
ATOM 1259 C C . ASN A 1 152 ? -1.395 8.993 -35.769 1.00 57.06 152 ASN A C 1
ATOM 1261 O O . ASN A 1 152 ? -2.538 9.035 -35.313 1.00 57.06 152 ASN A O 1
ATOM 1265 N N . LYS A 1 153 ? -0.629 7.908 -35.593 1.00 59.59 153 LYS A N 1
ATOM 1266 C CA . LYS A 1 153 ? -1.096 6.718 -34.859 1.00 59.59 153 LYS A CA 1
ATOM 1267 C C . LYS A 1 153 ? -1.298 6.965 -33.365 1.00 59.59 153 LYS A C 1
ATOM 1269 O O . LYS A 1 153 ? -2.285 6.475 -32.814 1.00 59.59 153 LYS A O 1
ATOM 1274 N N . ILE A 1 154 ? -0.419 7.717 -32.705 1.00 56.72 154 ILE A N 1
ATOM 1275 C CA . ILE A 1 154 ? -0.579 8.074 -31.287 1.00 56.72 154 ILE A CA 1
ATOM 1276 C C . ILE A 1 154 ? -1.810 8.961 -31.093 1.00 56.72 154 ILE A C 1
ATOM 1278 O O . ILE A 1 154 ? -2.648 8.660 -30.244 1.00 56.72 154 ILE A O 1
ATOM 1282 N N . VAL A 1 155 ? -1.967 10.000 -31.915 1.00 55.91 155 VAL A N 1
ATOM 1283 C CA . VAL A 1 155 ? -3.109 10.921 -31.870 1.00 55.91 155 VAL A CA 1
ATOM 1284 C C . VAL A 1 155 ? -4.418 10.164 -32.090 1.00 55.91 155 VAL A C 1
ATOM 1286 O O . VAL A 1 155 ? -5.344 10.315 -31.295 1.00 55.91 155 VAL A O 1
ATOM 1289 N N . VAL A 1 156 ? -4.486 9.276 -33.087 1.00 57.22 156 VAL A N 1
ATOM 1290 C CA . VAL A 1 156 ? -5.665 8.427 -33.336 1.00 57.22 156 VAL A CA 1
ATOM 1291 C C . VAL A 1 156 ? -5.952 7.500 -32.151 1.00 57.22 156 VAL A C 1
ATOM 1293 O O . VAL A 1 156 ? -7.103 7.365 -31.734 1.00 57.22 156 VAL A O 1
ATOM 1296 N N . THR A 1 157 ? -4.922 6.895 -31.558 1.00 55.66 157 THR A N 1
ATOM 1297 C CA . THR A 1 157 ? -5.085 5.976 -30.419 1.00 55.66 157 THR A CA 1
ATOM 1298 C C . THR A 1 157 ? -5.593 6.706 -29.173 1.00 55.66 157 THR A C 1
ATOM 1300 O O . THR A 1 157 ? -6.516 6.228 -28.510 1.00 55.66 157 THR A O 1
ATOM 1303 N N . LEU A 1 158 ? -5.066 7.898 -28.889 1.00 53.44 158 LEU A N 1
ATOM 1304 C CA . LEU A 1 158 ? -5.512 8.750 -27.784 1.00 53.44 158 LEU A CA 1
ATOM 1305 C C . LEU A 1 158 ? -6.925 9.302 -28.017 1.00 53.44 158 LEU A C 1
ATOM 1307 O O . LEU A 1 158 ? -7.729 9.363 -27.084 1.00 53.44 158 LEU A O 1
ATOM 1311 N N . PHE A 1 159 ? -7.274 9.641 -29.262 1.00 53.38 159 PHE A N 1
ATOM 1312 C CA . PHE A 1 159 ? -8.622 10.083 -29.626 1.00 53.38 159 PHE A CA 1
ATOM 1313 C C . PHE A 1 159 ? -9.655 8.959 -29.431 1.00 53.38 159 PHE A C 1
ATOM 1315 O O . PHE A 1 159 ? -10.715 9.176 -28.838 1.00 53.38 159 PHE A O 1
ATOM 1322 N N . LEU A 1 160 ? -9.318 7.725 -29.822 1.00 50.31 160 LEU A N 1
ATOM 1323 C CA . LEU A 1 160 ? -10.151 6.538 -29.601 1.00 50.31 160 LEU A CA 1
ATOM 1324 C C . LEU A 1 160 ? -10.285 6.176 -28.113 1.00 50.31 160 LEU A C 1
ATOM 1326 O O . LEU A 1 160 ? -11.364 5.766 -27.674 1.00 50.31 160 LEU A O 1
ATOM 1330 N N . GLN A 1 161 ? -9.233 6.364 -27.311 1.00 49.31 161 GLN A N 1
ATOM 1331 C CA . GLN A 1 161 ? -9.305 6.194 -25.857 1.00 49.31 161 GLN A CA 1
ATOM 1332 C C . GLN A 1 161 ? -10.199 7.256 -25.193 1.00 49.31 161 GLN A C 1
ATOM 1334 O O . GLN A 1 161 ? -11.010 6.906 -24.334 1.00 49.31 161 GLN A O 1
ATOM 1339 N N . ARG A 1 162 ? -10.159 8.519 -25.645 1.00 46.62 162 ARG A N 1
ATOM 1340 C CA . ARG A 1 162 ? -11.084 9.579 -25.192 1.00 46.62 162 ARG A CA 1
ATOM 1341 C C . ARG A 1 162 ? -12.551 9.262 -25.508 1.00 46.62 162 ARG A C 1
ATOM 1343 O O . ARG A 1 162 ? -13.420 9.498 -24.669 1.00 46.62 162 ARG A O 1
ATOM 1350 N N . ILE A 1 163 ? -12.839 8.683 -26.678 1.00 46.00 163 ILE A N 1
ATOM 1351 C CA . ILE A 1 163 ? -14.195 8.235 -27.050 1.00 46.00 163 ILE A CA 1
ATOM 1352 C C . ILE A 1 163 ? -14.653 7.059 -26.171 1.00 46.00 163 ILE A C 1
ATOM 1354 O O . ILE A 1 163 ? -15.803 7.034 -25.728 1.00 46.00 163 ILE A O 1
ATOM 1358 N N . ARG A 1 164 ? -13.763 6.107 -25.852 1.00 42.25 164 ARG A N 1
ATOM 1359 C CA . ARG A 1 164 ? -14.072 4.994 -24.933 1.00 42.25 164 ARG A CA 1
ATOM 1360 C C . ARG A 1 164 ? -14.332 5.455 -23.498 1.00 42.25 164 ARG A C 1
ATOM 1362 O O . ARG A 1 164 ? -15.191 4.870 -22.847 1.00 42.25 164 ARG A O 1
ATOM 1369 N N . PHE A 1 165 ? -13.663 6.508 -23.028 1.00 34.12 165 PHE A N 1
ATOM 1370 C CA . PHE A 1 165 ? -13.960 7.112 -21.725 1.00 34.12 165 PHE A CA 1
ATOM 1371 C C . PHE A 1 165 ? -15.333 7.799 -21.692 1.00 34.12 165 PHE A C 1
ATOM 1373 O O . PHE A 1 165 ? -16.057 7.633 -20.715 1.00 34.12 165 PHE A O 1
ATOM 1380 N N . LYS A 1 166 ? -15.758 8.476 -22.771 1.00 35.31 166 LYS A N 1
ATOM 1381 C CA . LYS A 1 166 ? -17.121 9.042 -22.857 1.00 35.31 166 LYS A CA 1
ATOM 1382 C C . LYS A 1 166 ? -18.224 7.978 -22.907 1.00 35.31 166 LYS A C 1
ATOM 1384 O O . LYS A 1 166 ? -19.297 8.210 -22.368 1.00 35.31 166 LYS A O 1
ATOM 1389 N N . LYS A 1 167 ? -17.965 6.808 -23.503 1.00 33.97 167 LYS A N 1
ATOM 1390 C CA . LYS A 1 167 ? -18.920 5.681 -23.543 1.00 33.97 167 LYS A CA 1
ATOM 1391 C C . LYS A 1 167 ? -19.024 4.875 -22.244 1.00 33.97 167 LYS A C 1
ATOM 1393 O O . LYS A 1 167 ? -19.917 4.052 -22.145 1.00 33.97 167 LYS A O 1
ATOM 1398 N N . LYS A 1 168 ? -18.116 5.066 -21.281 1.00 33.75 168 LYS A N 1
ATOM 1399 C CA . LYS A 1 168 ? -18.136 4.370 -19.980 1.00 33.75 168 LYS A CA 1
ATOM 1400 C C . LYS A 1 168 ? -18.820 5.171 -18.863 1.00 33.75 168 LYS A C 1
ATOM 1402 O O . LYS A 1 168 ? -18.887 4.682 -17.742 1.00 33.75 168 LYS A O 1
ATOM 1407 N N . ILE A 1 169 ? -19.267 6.394 -19.164 1.00 39.59 169 ILE A N 1
ATOM 1408 C CA . ILE A 1 169 ? -19.946 7.314 -18.232 1.00 39.59 169 ILE A CA 1
ATOM 1409 C C . ILE A 1 169 ? -21.449 7.458 -18.579 1.00 39.59 169 ILE A C 1
ATOM 1411 O O . ILE A 1 169 ? -22.168 8.186 -17.905 1.00 39.59 169 ILE A O 1
ATOM 1415 N N . PHE A 1 170 ? -21.944 6.725 -19.582 1.00 34.19 170 PHE A N 1
ATOM 1416 C CA . PHE A 1 170 ? -23.376 6.546 -19.844 1.00 34.19 170 PHE A CA 1
ATOM 1417 C C . PHE A 1 170 ? -23.758 5.079 -19.691 1.00 34.19 170 PHE A C 1
ATOM 1419 O O . PHE A 1 170 ? -22.959 4.232 -20.155 1.00 34.19 170 PHE A O 1
#